Protein AF-A0A9J6ZMJ9-F1 (afdb_monomer)

Organism: NCBI:txid2949635

pLDDT: mean 78.54, std 17.74, range [35.41, 97.56]

Nearest PDB structures (foldseek):
  2w48-assembly1_B  TM=5.321E-01  e=7.835E-01  Klebsiella pneumoniae
  2efo-assembly1_A  TM=4.834E-01  e=5.291E-01  Sulfurisphaera tokodaii str. 7
  7fby-assembly1_A  TM=5.064E-01  e=1.160E+00  Pyrococcus horikoshii OT3
  2dbb-assembly1_B  TM=4.729E-01  e=1.239E+00  Pyrococcus horikoshii OT3

Solvent-accessible surface area (backbone atoms only — not comparable to full-atom values): 9066 Å² total; per-residue (Å²): 133,86,84,77,84,68,86,79,86,84,77,57,67,69,59,56,51,51,53,52,49,47,47,70,70,60,83,40,52,71,68,52,51,19,64,77,70,73,44,54,64,68,58,54,53,51,47,37,62,74,70,66,41,66,87,79,53,81,84,84,79,83,87,75,57,74,66,56,59,52,48,53,54,50,51,52,52,49,54,55,51,52,53,54,53,49,54,50,51,54,51,53,48,52,51,52,52,53,51,44,44,52,53,16,53,78,73,71,39,96,39,50,69,57,48,53,54,53,55,65,70,71,65,79,83,85,78,88,75,82,78,77,85,76,87,84,80,85,81,88,82,136

Sequence (142 aa):
MYKNDQVTRRYSEGFKLKILAELSTGKYSKRQLCLIYGLRASTINGWIKKYDRKELMNTRIMVENQDEISRVKALQKEIEQLKKLLLKKDLELLVNDSYLEVMAEELGYKNVAELKKKLSTQSPHQSSSRSKAKPHGGMQLL

InterPro domains:
  IPR002514 Transposase IS3/IS911family [PF01527] (8-86)
  IPR009057 Homedomain-like superfamily [SSF46689] (8-85)
  IPR036388 Winged helix-like DNA-binding domain superfamily [G3DSA:1.10.10.10] (3-62)

Foldseek 3Di:
DDPPPDDDDDDDPVRLVVLVVCLVVVVDPLVRSCVVVVHDSVVNVVSCVVVVVVVSDDDDDDDDDPVVVVVVVVVVVVVVVVVVVVVVVVVVVVVVLVVLQVVCVVVPHPGSVVVVVVVVVPDDDDDPDPDDDDDDDDDDDD

Structure (mmCIF, N/CA/C/O backbone):
data_AF-A0A9J6ZMJ9-F1
#
_entry.id   AF-A0A9J6ZMJ9-F1
#
loop_
_atom_site.group_PDB
_atom_site.id
_atom_site.type_symbol
_atom_site.label_atom_id
_atom_site.label_alt_id
_atom_site.label_comp_id
_atom_site.label_asym_id
_atom_site.label_entity_id
_atom_site.label_seq_id
_atom_site.pdbx_PDB_ins_code
_atom_site.Cartn_x
_atom_site.Cartn_y
_atom_site.Cartn_z
_atom_site.occupancy
_atom_site.B_iso_or_equiv
_atom_site.auth_seq_id
_atom_site.auth_comp_id
_atom_site.auth_asym_id
_atom_site.auth_atom_id
_atom_site.pdbx_PDB_model_num
ATOM 1 N N . MET A 1 1 ? -4.458 26.049 -33.560 1.00 54.41 1 MET A N 1
ATOM 2 C CA . MET A 1 1 ? -4.287 24.579 -33.538 1.00 54.41 1 MET A CA 1
ATOM 3 C C . MET A 1 1 ? -2.855 24.255 -33.150 1.00 54.41 1 MET A C 1
ATOM 5 O O . MET A 1 1 ? -1.954 24.849 -33.728 1.00 54.41 1 MET A O 1
ATOM 9 N N . TYR A 1 2 ? -2.632 23.377 -32.168 1.00 59.16 2 TYR A N 1
ATOM 10 C CA . TYR A 1 2 ? -1.278 22.958 -31.791 1.00 59.16 2 TYR A CA 1
ATOM 11 C C . TYR A 1 2 ? -0.701 22.042 -32.875 1.00 59.16 2 TYR A C 1
ATOM 13 O O . TYR A 1 2 ? -1.313 21.029 -33.214 1.00 59.16 2 TYR A O 1
ATOM 21 N N . LYS A 1 3 ? 0.465 22.398 -33.421 1.00 62.53 3 LYS A N 1
ATOM 22 C CA . LYS A 1 3 ? 1.240 21.512 -34.296 1.00 62.53 3 LYS A CA 1
ATOM 23 C C . LYS A 1 3 ? 1.836 20.414 -33.423 1.00 62.53 3 LYS A C 1
ATOM 25 O O . LYS A 1 3 ? 2.739 20.667 -32.632 1.00 62.53 3 LYS A O 1
ATOM 30 N N . ASN A 1 4 ? 1.251 19.223 -33.479 1.00 68.69 4 ASN A N 1
ATOM 31 C CA . ASN A 1 4 ? 1.720 18.086 -32.703 1.00 68.69 4 ASN A CA 1
ATOM 32 C C . ASN A 1 4 ? 2.732 17.294 -33.539 1.00 68.69 4 ASN A C 1
ATOM 34 O O . ASN A 1 4 ? 2.426 16.210 -34.028 1.00 68.69 4 ASN A O 1
ATOM 38 N N . ASP A 1 5 ? 3.941 17.838 -33.691 1.00 72.62 5 ASP A N 1
ATOM 39 C CA . ASP A 1 5 ? 5.051 17.230 -34.449 1.00 72.62 5 ASP A CA 1
ATOM 40 C C . ASP A 1 5 ? 5.710 16.055 -33.685 1.00 72.62 5 ASP A C 1
ATOM 42 O O . ASP A 1 5 ? 6.876 15.708 -33.883 1.00 72.62 5 ASP A O 1
ATOM 46 N N . GLN A 1 6 ? 4.974 15.431 -32.757 1.00 70.50 6 GLN A N 1
ATOM 47 C CA . GLN A 1 6 ? 5.475 14.319 -31.963 1.00 70.50 6 GLN A CA 1
ATOM 48 C C . GLN A 1 6 ? 5.629 13.066 -32.826 1.00 70.50 6 GLN A C 1
ATOM 50 O O . GLN A 1 6 ? 4.664 12.503 -33.348 1.00 70.50 6 GLN A O 1
ATOM 55 N N . VAL A 1 7 ? 6.865 12.572 -32.904 1.00 75.06 7 VAL A N 1
ATOM 56 C CA . VAL A 1 7 ? 7.198 11.320 -33.587 1.00 75.06 7 VAL A CA 1
ATOM 57 C C . VAL A 1 7 ? 6.506 10.149 -32.886 1.00 75.06 7 VAL A C 1
ATOM 59 O O . VAL A 1 7 ? 6.948 9.659 -31.841 1.00 75.06 7 VAL A O 1
ATOM 62 N N . THR A 1 8 ? 5.418 9.667 -33.485 1.00 77.38 8 THR A N 1
ATOM 63 C CA . THR A 1 8 ? 4.704 8.479 -33.013 1.00 77.38 8 THR A CA 1
ATOM 64 C C . THR A 1 8 ? 5.369 7.232 -33.578 1.00 77.38 8 THR A C 1
ATOM 66 O O . THR A 1 8 ? 5.269 6.937 -34.766 1.00 77.38 8 THR A O 1
ATOM 69 N N . ARG A 1 9 ? 6.037 6.460 -32.718 1.00 81.88 9 ARG A N 1
ATOM 70 C CA . ARG A 1 9 ? 6.641 5.179 -33.108 1.00 81.88 9 ARG A CA 1
ATOM 71 C C . ARG A 1 9 ? 5.609 4.056 -33.018 1.00 81.88 9 ARG A C 1
ATOM 73 O O . ARG A 1 9 ? 5.030 3.821 -31.956 1.00 81.88 9 ARG A O 1
ATOM 80 N N . ARG A 1 10 ? 5.395 3.341 -34.125 1.00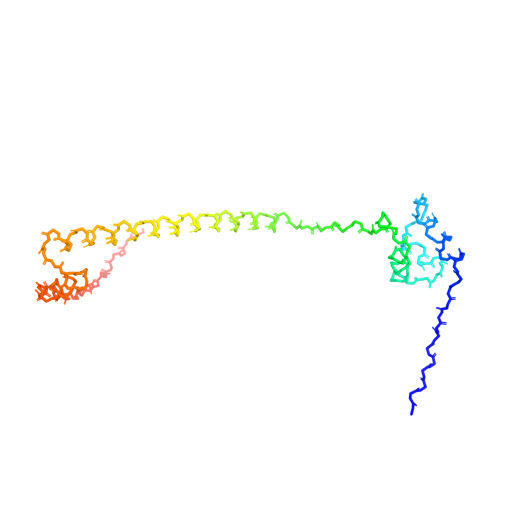 86.62 10 ARG A N 1
ATOM 81 C CA . ARG A 1 10 ? 4.581 2.119 -34.187 1.00 86.62 10 ARG A CA 1
ATOM 82 C C . ARG A 1 10 ? 5.502 0.920 -34.387 1.00 86.62 10 ARG A C 1
ATOM 84 O O . ARG A 1 10 ? 6.398 0.963 -35.218 1.00 86.62 10 ARG A O 1
ATOM 91 N N . TYR A 1 11 ? 5.269 -0.136 -33.615 1.00 91.06 11 TYR A N 1
ATOM 92 C CA . TYR A 1 11 ? 6.055 -1.368 -33.668 1.00 91.06 11 TYR A CA 1
ATOM 93 C C . TYR A 1 11 ? 5.191 -2.501 -34.214 1.00 91.06 11 TYR A C 1
ATOM 95 O O . TYR A 1 11 ? 4.039 -2.652 -33.785 1.00 91.06 11 TYR A O 1
ATOM 103 N N . SER A 1 12 ? 5.748 -3.290 -35.133 1.00 93.81 12 SER A N 1
ATOM 104 C CA . SER A 1 12 ? 5.101 -4.489 -35.671 1.00 93.81 12 SER A CA 1
ATOM 105 C C . SER A 1 12 ? 4.918 -5.551 -34.585 1.00 93.81 12 SER A C 1
ATOM 107 O O . SER A 1 12 ? 5.651 -5.576 -33.595 1.00 93.81 12 SER A O 1
ATOM 109 N N . GLU A 1 13 ? 3.934 -6.436 -34.747 1.00 93.06 13 GLU A N 1
ATOM 110 C CA . GLU A 1 13 ? 3.633 -7.454 -33.732 1.00 93.06 13 GLU A CA 1
ATOM 111 C C . GLU A 1 13 ? 4.792 -8.448 -33.559 1.00 93.06 13 GLU A C 1
ATOM 113 O O . GLU A 1 13 ? 5.200 -8.723 -32.432 1.00 93.06 13 GLU A O 1
ATOM 118 N N . GLY A 1 14 ? 5.420 -8.872 -34.662 1.00 94.12 14 GLY A N 1
ATOM 119 C CA . GLY A 1 14 ? 6.603 -9.738 -34.629 1.00 94.12 14 GLY A CA 1
ATOM 120 C C . GLY A 1 14 ? 7.786 -9.117 -33.880 1.00 94.12 14 GLY A C 1
ATOM 121 O O . GLY A 1 14 ? 8.462 -9.806 -33.119 1.00 94.12 14 GLY A O 1
ATOM 122 N N . PHE A 1 15 ? 7.994 -7.802 -34.005 1.00 94.44 15 PHE A N 1
ATOM 123 C CA . PHE A 1 15 ? 9.029 -7.112 -33.234 1.00 94.44 15 PHE A CA 1
ATOM 124 C C . PHE A 1 15 ? 8.730 -7.141 -31.730 1.00 94.44 15 PHE A C 1
ATOM 126 O O . PHE A 1 15 ? 9.617 -7.437 -30.933 1.00 94.44 15 PHE A O 1
ATOM 133 N N . LYS A 1 16 ? 7.474 -6.903 -31.327 1.00 93.81 16 LYS A N 1
ATOM 134 C CA . LYS A 1 16 ? 7.079 -6.971 -29.909 1.00 93.81 16 LYS A CA 1
ATOM 135 C C . LYS A 1 16 ? 7.321 -8.362 -29.331 1.00 93.81 16 LYS A C 1
ATOM 137 O O . LYS A 1 16 ? 7.882 -8.476 -28.244 1.00 93.81 16 LYS A O 1
ATOM 142 N N . LEU A 1 17 ? 6.923 -9.403 -30.065 1.00 93.62 17 LEU A N 1
ATOM 143 C CA . LEU A 1 17 ? 7.103 -10.792 -29.646 1.00 93.62 17 LEU A CA 1
ATOM 144 C C . LEU A 1 17 ? 8.582 -11.173 -29.556 1.00 93.62 17 LEU A C 1
ATOM 146 O O . LEU A 1 17 ? 8.975 -11.797 -28.574 1.00 93.62 17 LEU A O 1
ATOM 150 N N . LYS A 1 18 ? 9.415 -10.725 -30.506 1.00 94.50 18 LYS A N 1
ATOM 151 C CA . LYS A 1 18 ? 10.871 -10.919 -30.459 1.00 94.50 18 LYS A CA 1
ATOM 152 C C . LYS A 1 18 ? 11.476 -10.352 -29.171 1.00 94.50 18 LYS A C 1
ATOM 154 O O . LYS A 1 18 ? 12.205 -11.056 -28.481 1.00 94.50 18 LYS A O 1
ATOM 159 N N . ILE A 1 19 ? 11.134 -9.113 -28.813 1.00 93.19 19 ILE A N 1
ATOM 160 C CA . ILE A 1 19 ? 11.650 -8.469 -27.594 1.00 93.19 19 ILE A CA 1
ATOM 161 C C . ILE A 1 19 ? 11.187 -9.202 -26.329 1.00 93.19 19 ILE A C 1
ATOM 163 O O . ILE A 1 19 ? 11.967 -9.371 -25.395 1.00 93.19 19 ILE A O 1
ATOM 167 N N . LEU A 1 20 ? 9.933 -9.661 -26.284 1.00 91.88 20 LEU A N 1
ATOM 168 C CA . LEU A 1 20 ? 9.426 -10.438 -25.149 1.00 91.88 20 LEU A CA 1
ATOM 169 C C . LEU A 1 20 ? 10.090 -11.817 -25.047 1.00 91.88 20 LEU A C 1
ATOM 171 O O . LEU A 1 20 ? 10.370 -12.266 -23.938 1.00 91.88 20 LEU A O 1
ATOM 175 N N . ALA A 1 21 ? 10.379 -12.463 -26.179 1.00 92.31 21 ALA A N 1
ATOM 176 C CA . ALA A 1 21 ? 11.127 -13.713 -26.217 1.00 92.31 21 ALA A CA 1
ATOM 177 C C . ALA A 1 21 ? 12.557 -13.512 -25.688 1.00 92.31 21 ALA A C 1
ATOM 179 O O . ALA A 1 21 ? 12.970 -14.226 -24.778 1.00 92.31 21 ALA A O 1
ATOM 180 N N . GLU A 1 22 ? 13.272 -12.489 -26.167 1.00 91.31 22 GLU A N 1
ATOM 181 C CA . GLU A 1 22 ? 14.614 -12.127 -25.677 1.00 91.31 22 GLU A CA 1
ATOM 182 C C . GLU A 1 22 ? 14.629 -11.769 -24.184 1.00 91.31 22 GLU A C 1
ATOM 184 O O . GLU A 1 22 ? 15.594 -12.076 -23.486 1.00 91.31 22 GLU A O 1
ATOM 189 N N . LEU A 1 23 ? 13.558 -11.154 -23.676 1.00 90.56 23 LEU A N 1
ATOM 190 C CA . LEU A 1 23 ? 13.412 -10.890 -22.246 1.00 90.56 23 LEU A CA 1
ATOM 191 C C . LEU A 1 23 ? 13.172 -12.186 -21.454 1.00 90.56 23 LEU A C 1
ATOM 193 O O . LEU A 1 23 ? 13.687 -12.328 -20.349 1.00 90.56 23 LEU A O 1
ATOM 197 N N . SER A 1 24 ? 12.421 -13.136 -22.019 1.00 87.94 24 SER A N 1
ATOM 198 C CA . SER A 1 24 ? 12.119 -14.418 -21.369 1.00 87.94 24 SER A CA 1
ATOM 199 C C . SER A 1 24 ? 13.293 -15.395 -21.333 1.00 87.94 24 SER A C 1
ATOM 201 O O . SER A 1 24 ? 13.380 -16.190 -20.405 1.00 87.94 24 SER A O 1
ATOM 203 N N . THR A 1 25 ? 14.228 -15.313 -22.284 1.00 88.00 25 THR A N 1
ATOM 204 C CA . THR A 1 25 ? 15.457 -16.126 -22.248 1.00 88.00 25 THR A CA 1
ATOM 205 C C . THR A 1 25 ? 16.437 -15.666 -21.170 1.00 88.00 25 THR A C 1
ATOM 207 O O . THR A 1 25 ? 17.417 -16.355 -20.907 1.00 88.00 25 THR A O 1
ATOM 210 N N . GLY A 1 26 ? 16.219 -14.489 -20.569 1.00 82.94 26 GLY A N 1
ATOM 211 C CA . GLY A 1 26 ? 17.102 -13.918 -19.550 1.00 82.94 26 GLY A CA 1
ATOM 212 C C . GLY A 1 26 ? 18.448 -13.419 -20.088 1.00 82.94 26 GLY A C 1
ATOM 213 O O . GLY A 1 26 ? 19.254 -12.911 -19.313 1.00 82.94 26 GLY A O 1
ATOM 214 N N . LYS A 1 27 ? 18.691 -13.506 -21.406 1.00 85.38 27 LYS A N 1
ATOM 215 C CA . LYS A 1 27 ? 19.946 -13.067 -22.041 1.00 85.38 27 LYS A CA 1
ATOM 216 C C . LYS A 1 27 ? 20.196 -11.567 -21.859 1.00 85.38 27 LYS A C 1
ATOM 218 O O . LYS A 1 27 ? 21.342 -11.141 -21.743 1.00 85.38 27 LYS A O 1
ATOM 223 N N . TYR A 1 28 ? 19.126 -10.774 -21.839 1.00 88.69 28 TYR A N 1
ATOM 224 C CA . TYR A 1 28 ? 19.186 -9.334 -21.631 1.00 88.69 28 TYR A CA 1
ATOM 225 C C . TYR A 1 28 ? 18.183 -8.897 -20.568 1.00 88.69 28 TYR A C 1
ATOM 227 O O . TYR A 1 28 ? 17.018 -9.293 -20.569 1.00 88.69 28 TYR A O 1
ATOM 235 N N . SER A 1 29 ? 18.615 -7.993 -19.694 1.00 87.94 29 SER A N 1
ATOM 236 C CA . SER A 1 29 ? 17.710 -7.271 -18.805 1.00 87.94 29 SER A CA 1
ATOM 237 C C . SER A 1 29 ? 16.815 -6.312 -19.597 1.00 87.94 29 SER A C 1
ATOM 239 O O . SER A 1 29 ? 17.193 -5.773 -20.642 1.00 87.94 29 SER A O 1
ATOM 241 N N . LYS A 1 30 ? 15.646 -5.991 -19.036 1.00 88.75 30 LYS A N 1
ATOM 242 C CA . LYS A 1 30 ? 14.724 -4.987 -19.594 1.00 88.75 30 LYS A CA 1
ATOM 243 C C . LYS A 1 30 ? 15.422 -3.656 -19.905 1.00 88.75 30 LYS A C 1
ATOM 245 O O . LYS A 1 30 ? 15.138 -3.044 -20.931 1.00 88.75 30 LYS A O 1
ATOM 250 N N . ARG A 1 31 ? 16.358 -3.223 -19.048 1.00 89.50 31 ARG A N 1
ATOM 251 C CA . ARG A 1 31 ? 17.145 -1.994 -19.245 1.00 89.50 31 ARG A CA 1
ATOM 252 C C . ARG A 1 31 ? 18.086 -2.105 -20.444 1.00 89.50 31 ARG A C 1
ATOM 254 O O . ARG A 1 31 ? 18.160 -1.164 -21.224 1.00 89.50 31 ARG A O 1
ATOM 261 N N . GLN A 1 32 ? 18.761 -3.239 -20.614 1.00 90.88 32 GLN A N 1
ATOM 262 C CA . GLN A 1 32 ? 19.633 -3.474 -21.768 1.00 90.88 32 GLN A CA 1
ATOM 263 C C . GLN A 1 32 ? 18.836 -3.482 -23.076 1.00 90.88 32 GLN A C 1
ATOM 265 O O . GLN A 1 32 ? 19.224 -2.791 -24.010 1.00 90.88 32 GLN A O 1
ATOM 270 N N . LEU A 1 33 ? 17.677 -4.149 -23.123 1.00 91.88 33 LEU A N 1
ATOM 271 C CA . LEU A 1 33 ? 16.804 -4.129 -24.306 1.00 91.88 33 LEU A CA 1
ATOM 272 C C . LEU A 1 33 ? 16.307 -2.715 -24.641 1.00 91.88 33 LEU A C 1
ATOM 274 O O . LEU A 1 33 ? 16.228 -2.347 -25.811 1.00 91.88 33 LEU A O 1
ATOM 278 N N . CYS A 1 34 ? 16.020 -1.895 -23.625 1.00 91.81 34 CYS A N 1
ATOM 279 C CA . CYS A 1 34 ? 15.677 -0.487 -23.833 1.00 91.81 34 CYS A CA 1
ATOM 280 C C . CYS A 1 34 ? 16.813 0.292 -24.508 1.00 91.81 34 CYS A C 1
ATOM 282 O O . CYS A 1 34 ? 16.549 1.074 -25.416 1.00 91.81 34 CYS A O 1
ATOM 284 N N . LEU A 1 35 ? 18.063 0.064 -24.094 1.00 92.25 35 LEU A N 1
ATOM 285 C CA . LEU A 1 35 ? 19.232 0.738 -24.664 1.00 92.25 35 LEU A CA 1
ATOM 286 C C . LEU A 1 35 ? 19.547 0.250 -26.084 1.00 92.25 35 LEU A C 1
ATOM 288 O O . LEU A 1 35 ? 19.735 1.074 -26.970 1.00 92.25 35 LEU A O 1
ATOM 292 N N . ILE A 1 36 ? 19.546 -1.068 -26.308 1.00 92.88 36 ILE A N 1
ATOM 293 C CA . ILE A 1 36 ? 19.878 -1.684 -27.605 1.00 92.88 36 ILE A CA 1
ATOM 294 C C . ILE A 1 36 ? 18.887 -1.250 -28.690 1.00 92.88 36 ILE A C 1
ATOM 296 O O . ILE A 1 36 ? 19.284 -0.898 -29.795 1.00 92.88 36 ILE A O 1
ATOM 300 N N . TYR A 1 37 ? 17.591 -1.261 -28.370 1.00 90.81 37 TYR A N 1
ATOM 301 C CA . TYR A 1 37 ? 16.527 -1.017 -29.345 1.00 90.81 37 TYR A CA 1
ATOM 302 C C . TYR A 1 37 ? 15.922 0.395 -29.260 1.00 90.81 37 TYR A C 1
ATOM 304 O O . TYR A 1 37 ? 14.925 0.678 -29.926 1.00 90.81 37 TYR A O 1
ATOM 312 N N . GLY A 1 38 ? 16.477 1.282 -28.425 1.00 90.25 38 GLY A N 1
ATOM 313 C CA . GLY A 1 38 ? 15.972 2.649 -28.240 1.00 90.25 38 GLY A CA 1
ATOM 314 C C . GLY A 1 38 ? 14.536 2.713 -27.698 1.00 90.25 38 GLY A C 1
ATOM 315 O O . GLY A 1 38 ? 13.780 3.635 -28.017 1.00 90.25 38 GLY A O 1
ATOM 316 N N . LEU A 1 39 ? 14.131 1.716 -26.907 1.00 90.88 39 LEU A N 1
ATOM 317 C CA . LEU A 1 39 ? 12.786 1.599 -26.346 1.00 90.88 39 LEU A CA 1
ATOM 318 C C . LEU A 1 39 ? 12.709 2.246 -24.962 1.00 90.88 39 LEU A C 1
ATOM 320 O O . LEU A 1 39 ? 13.676 2.275 -24.206 1.00 90.88 39 LEU A O 1
ATOM 324 N N . ARG A 1 40 ? 11.517 2.711 -24.577 1.00 89.62 40 ARG A N 1
ATOM 325 C CA . ARG A 1 40 ? 11.242 3.055 -23.174 1.00 89.62 40 ARG A CA 1
ATOM 326 C C . ARG A 1 40 ? 10.816 1.807 -22.411 1.00 89.62 40 ARG A C 1
ATOM 328 O O . ARG A 1 40 ? 10.055 0.985 -22.923 1.00 89.62 40 ARG A O 1
ATOM 335 N N . ALA A 1 41 ? 11.192 1.730 -21.137 1.00 88.62 41 ALA A N 1
ATOM 336 C CA . ALA A 1 41 ? 10.765 0.643 -20.254 1.00 88.62 41 ALA A CA 1
ATOM 337 C C . ALA A 1 41 ? 9.231 0.545 -20.140 1.00 88.62 41 ALA A C 1
ATOM 339 O O . ALA A 1 41 ? 8.680 -0.553 -20.066 1.00 88.62 41 ALA A O 1
ATOM 340 N N . SER A 1 42 ? 8.528 1.683 -20.194 1.00 89.94 42 SER A N 1
ATOM 341 C CA . SER A 1 42 ? 7.062 1.732 -20.210 1.00 89.94 42 SER A CA 1
ATOM 342 C C . SER A 1 42 ? 6.454 1.054 -21.439 1.00 89.94 42 SER A C 1
ATOM 344 O O . SER A 1 42 ? 5.412 0.415 -21.317 1.00 89.94 42 SER A O 1
ATOM 346 N N . THR A 1 43 ? 7.113 1.128 -22.599 1.00 91.75 43 THR A N 1
ATOM 347 C CA . THR A 1 43 ? 6.674 0.462 -23.832 1.00 91.75 43 THR A CA 1
ATOM 348 C C . THR A 1 43 ? 6.730 -1.056 -23.681 1.00 91.75 43 THR A C 1
ATOM 350 O O . THR A 1 43 ? 5.739 -1.730 -23.956 1.00 91.75 43 THR A O 1
ATOM 353 N N . ILE A 1 44 ? 7.844 -1.585 -23.162 1.00 91.19 44 ILE A N 1
ATOM 354 C CA . ILE A 1 44 ? 7.999 -3.024 -22.905 1.00 91.19 44 ILE A CA 1
ATOM 355 C C . ILE A 1 44 ? 6.988 -3.488 -21.847 1.00 91.19 44 ILE A C 1
ATOM 357 O O . ILE A 1 44 ? 6.309 -4.487 -22.053 1.00 91.19 44 ILE A O 1
ATOM 361 N N . ASN A 1 45 ? 6.804 -2.736 -20.755 1.00 91.06 45 ASN A N 1
ATOM 362 C CA . ASN A 1 45 ? 5.788 -3.050 -19.740 1.00 91.06 45 ASN A CA 1
ATOM 363 C C . ASN A 1 45 ? 4.362 -3.053 -20.315 1.00 91.06 45 ASN A C 1
ATOM 365 O O . ASN A 1 45 ? 3.551 -3.892 -19.929 1.00 91.06 45 ASN A O 1
ATOM 369 N N . GLY A 1 46 ? 4.060 -2.144 -21.246 1.00 92.12 46 GLY A N 1
ATOM 370 C CA . GLY A 1 46 ? 2.790 -2.128 -21.968 1.00 92.12 46 GLY A CA 1
ATOM 371 C C . GLY A 1 46 ? 2.573 -3.400 -22.787 1.00 92.12 46 GLY A C 1
ATOM 372 O O . GLY A 1 46 ? 1.476 -3.951 -22.771 1.00 92.12 46 GLY A O 1
ATOM 373 N N . TRP A 1 47 ? 3.615 -3.914 -23.447 1.00 94.00 47 TRP A N 1
ATOM 374 C CA . TRP A 1 47 ? 3.532 -5.190 -24.164 1.00 94.00 47 TRP A CA 1
ATOM 375 C C . TRP A 1 47 ? 3.386 -6.368 -23.211 1.00 94.00 47 TRP A C 1
ATOM 377 O O . TRP A 1 47 ? 2.499 -7.183 -23.419 1.00 94.00 47 TRP A O 1
ATOM 387 N N . ILE A 1 48 ? 4.170 -6.428 -22.134 1.00 91.19 48 ILE A N 1
ATOM 388 C CA . ILE A 1 48 ? 4.051 -7.502 -21.139 1.00 91.19 48 ILE A CA 1
ATOM 389 C C . ILE A 1 48 ? 2.609 -7.596 -20.608 1.00 91.19 48 ILE A C 1
ATOM 391 O O . ILE A 1 48 ? 2.073 -8.695 -20.521 1.00 91.19 48 ILE A O 1
ATOM 395 N N . LYS A 1 49 ? 1.955 -6.455 -20.336 1.00 91.19 49 LYS A N 1
ATOM 396 C CA . LYS A 1 49 ? 0.528 -6.415 -19.966 1.00 91.19 49 LYS A CA 1
ATOM 397 C C . LYS A 1 49 ? -0.392 -6.859 -21.105 1.00 91.19 49 LYS A C 1
ATOM 399 O O . LYS A 1 49 ? -1.314 -7.623 -20.865 1.00 91.19 49 LYS A O 1
ATOM 404 N N . LYS A 1 50 ? -0.149 -6.389 -22.336 1.00 93.25 50 LYS A N 1
ATOM 405 C CA . LYS A 1 50 ? -0.969 -6.728 -23.515 1.00 93.25 50 LYS A CA 1
ATOM 406 C C . LYS A 1 50 ? -0.970 -8.235 -23.813 1.00 93.25 50 LYS A C 1
ATOM 408 O O . LYS A 1 50 ? -1.997 -8.757 -24.221 1.00 93.25 50 LYS A O 1
ATOM 413 N N . TYR A 1 51 ? 0.166 -8.905 -23.633 1.00 91.56 51 TYR A N 1
ATOM 414 C CA . TYR A 1 51 ? 0.334 -10.340 -23.902 1.00 91.56 51 TYR A CA 1
ATOM 415 C C . TYR A 1 51 ? 0.262 -11.215 -22.638 1.00 91.56 51 TYR A C 1
ATOM 417 O O . TYR A 1 51 ? 0.671 -12.369 -22.683 1.00 91.56 51 TYR A O 1
ATOM 425 N N . ASP A 1 52 ? -0.195 -10.656 -2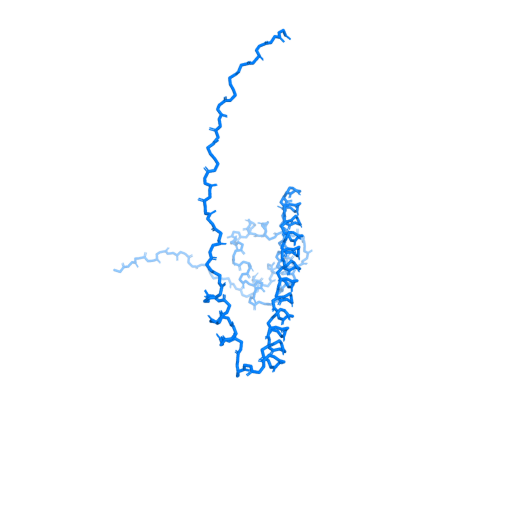1.515 1.00 87.19 52 ASP A N 1
ATOM 426 C CA . ASP A 1 52 ? -0.347 -11.325 -20.214 1.00 87.19 52 ASP A CA 1
ATOM 427 C C . ASP A 1 52 ? 0.884 -12.109 -19.705 1.00 87.19 52 ASP A C 1
ATOM 429 O O . ASP A 1 52 ? 0.778 -13.128 -19.030 1.00 87.19 52 ASP A O 1
ATOM 433 N N . ARG A 1 53 ? 2.093 -11.613 -19.995 1.00 85.69 53 ARG A N 1
ATOM 434 C CA . ARG A 1 53 ? 3.369 -12.251 -19.615 1.00 85.69 53 ARG A CA 1
ATOM 435 C C . ARG A 1 53 ? 3.801 -11.854 -18.198 1.00 85.69 53 ARG A C 1
ATOM 437 O O . ARG A 1 53 ? 4.846 -11.227 -18.008 1.00 85.69 53 ARG A O 1
ATOM 444 N N . LYS A 1 54 ? 2.961 -12.123 -17.193 1.00 82.00 54 LYS A N 1
ATOM 445 C CA . LYS A 1 54 ? 3.161 -11.658 -15.801 1.00 82.00 54 LYS A CA 1
ATOM 446 C C . LYS A 1 54 ? 4.508 -12.073 -15.209 1.00 82.00 54 LYS A C 1
ATOM 448 O O . LYS A 1 54 ? 5.057 -11.329 -14.404 1.00 82.00 54 LYS A O 1
ATOM 453 N N . GLU A 1 55 ? 5.073 -13.190 -15.646 1.00 81.69 55 GLU A N 1
ATOM 454 C CA . GLU A 1 55 ? 6.388 -13.673 -15.228 1.00 81.69 55 GLU A CA 1
ATOM 455 C C . GLU A 1 55 ? 7.548 -12.744 -15.638 1.00 81.69 55 GLU A C 1
ATOM 457 O O . GLU A 1 55 ? 8.609 -12.775 -15.025 1.00 81.69 55 GLU A O 1
ATOM 462 N N . LEU A 1 56 ? 7.345 -11.872 -16.635 1.00 83.00 56 LEU A N 1
ATOM 463 C CA . LEU A 1 56 ? 8.328 -10.873 -17.083 1.00 83.00 56 LEU A CA 1
ATOM 464 C C . LEU A 1 56 ? 8.188 -9.520 -16.355 1.00 83.00 56 LEU A C 1
ATOM 466 O O . LEU A 1 56 ? 8.882 -8.538 -16.675 1.00 83.00 56 LEU A O 1
ATOM 470 N N . MET A 1 57 ? 7.251 -9.419 -15.406 1.00 78.69 57 MET A N 1
ATOM 471 C CA . MET A 1 57 ? 7.133 -8.255 -14.532 1.00 78.69 57 MET A CA 1
ATOM 472 C C . MET A 1 57 ? 8.292 -8.228 -13.538 1.00 78.69 57 MET A C 1
ATOM 474 O O . MET A 1 57 ? 8.762 -9.254 -13.065 1.00 78.69 57 MET A O 1
ATOM 478 N N . ASN A 1 58 ? 8.778 -7.027 -13.226 1.00 70.38 58 ASN A N 1
ATOM 479 C CA . ASN A 1 58 ? 9.877 -6.892 -12.278 1.00 70.38 58 ASN A CA 1
ATOM 480 C C . ASN A 1 58 ? 9.384 -7.236 -10.867 1.00 70.38 58 ASN A C 1
ATOM 482 O O . ASN A 1 58 ? 8.405 -6.644 -10.407 1.00 70.38 58 ASN A O 1
ATOM 486 N N . THR A 1 59 ? 10.118 -8.086 -10.151 1.00 68.56 59 THR A N 1
ATOM 487 C CA . THR A 1 59 ? 9.952 -8.250 -8.704 1.00 68.56 59 THR A CA 1
ATOM 488 C C . THR A 1 59 ? 10.336 -6.944 -8.016 1.00 68.56 59 THR A C 1
ATOM 490 O O . THR A 1 59 ? 11.470 -6.473 -8.132 1.00 68.56 59 THR A O 1
ATOM 493 N N . ARG A 1 60 ? 9.382 -6.316 -7.326 1.00 56.44 60 ARG A N 1
ATOM 494 C CA . ARG A 1 60 ? 9.655 -5.137 -6.502 1.00 56.44 60 ARG A CA 1
ATOM 495 C C . ARG A 1 60 ? 10.198 -5.622 -5.162 1.00 56.44 60 ARG A C 1
ATOM 497 O O . ARG A 1 60 ? 9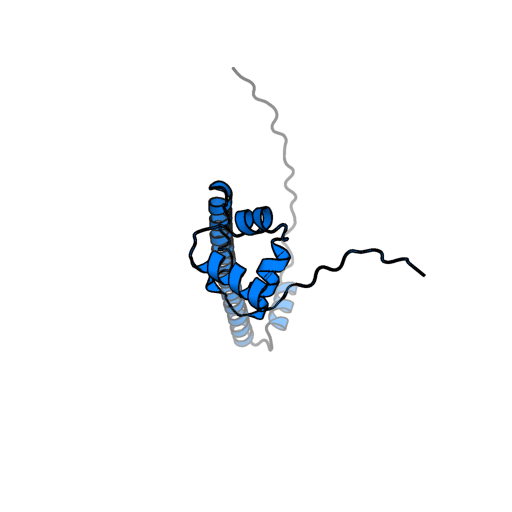.437 -6.120 -4.343 1.00 56.44 60 ARG A O 1
ATOM 504 N N . ILE A 1 61 ? 11.499 -5.464 -4.953 1.00 62.19 61 ILE A N 1
ATOM 505 C CA . ILE A 1 61 ? 12.125 -5.658 -3.644 1.00 62.19 61 ILE A CA 1
ATOM 506 C C . ILE A 1 61 ? 12.189 -4.279 -2.989 1.00 62.19 61 ILE A C 1
ATOM 508 O O . ILE A 1 61 ? 12.845 -3.377 -3.511 1.00 62.19 61 ILE A O 1
ATOM 512 N N . MET A 1 62 ? 11.444 -4.093 -1.900 1.00 60.09 62 MET A N 1
ATOM 513 C CA . MET A 1 62 ? 11.554 -2.901 -1.063 1.00 60.09 62 MET A CA 1
ATOM 514 C C . MET A 1 62 ? 12.694 -3.142 -0.076 1.00 60.09 62 MET A C 1
ATOM 516 O O . MET A 1 62 ? 12.644 -4.091 0.700 1.00 60.09 62 MET A O 1
ATOM 520 N N . VAL A 1 63 ? 13.751 -2.340 -0.177 1.00 64.25 63 VAL A N 1
ATOM 521 C CA . VAL A 1 63 ? 14.875 -2.381 0.762 1.00 64.25 63 VAL A CA 1
ATOM 522 C C . VAL A 1 63 ? 14.553 -1.377 1.860 1.00 64.25 63 VAL A C 1
ATOM 524 O O . VAL A 1 63 ? 14.624 -0.175 1.623 1.00 64.25 63 VAL A O 1
ATOM 527 N N . GLU A 1 64 ? 14.120 -1.880 3.011 1.00 62.44 64 GLU A N 1
ATOM 528 C CA . GLU A 1 64 ? 13.872 -1.085 4.219 1.00 62.44 64 GLU A CA 1
ATOM 529 C C . GLU A 1 64 ? 15.113 -1.124 5.113 1.00 62.44 64 GLU A C 1
ATOM 531 O O . GLU A 1 64 ? 15.808 -2.144 5.186 1.00 62.44 64 GLU A O 1
ATOM 536 N N . ASN A 1 65 ? 15.394 -0.021 5.805 1.00 72.88 65 ASN A N 1
ATOM 537 C CA . ASN A 1 65 ? 16.481 0.011 6.780 1.00 72.88 65 ASN A CA 1
ATOM 538 C C . ASN A 1 65 ? 16.069 -0.763 8.047 1.00 72.88 65 ASN A C 1
ATOM 540 O O . ASN A 1 65 ? 14.900 -0.771 8.436 1.00 72.88 65 ASN A O 1
ATOM 544 N N . GLN A 1 66 ? 17.032 -1.388 8.733 1.00 68.88 66 GLN A N 1
ATOM 545 C CA . GLN A 1 66 ? 16.778 -2.218 9.925 1.00 68.88 66 GLN A CA 1
ATOM 546 C C . GLN A 1 66 ? 15.980 -1.480 11.024 1.00 68.88 66 GLN A C 1
ATOM 548 O O . GLN A 1 66 ? 15.170 -2.085 11.739 1.00 68.88 66 GLN A O 1
ATOM 553 N N . ASP A 1 67 ? 16.172 -0.165 11.129 1.00 73.19 67 ASP A N 1
ATOM 554 C CA . ASP A 1 67 ? 15.484 0.702 12.087 1.00 73.19 67 ASP A CA 1
ATOM 555 C C . ASP A 1 67 ? 13.989 0.859 11.772 1.00 73.19 67 ASP A C 1
ATOM 557 O O . ASP A 1 67 ? 13.158 0.889 12.681 1.00 73.19 67 ASP A O 1
ATOM 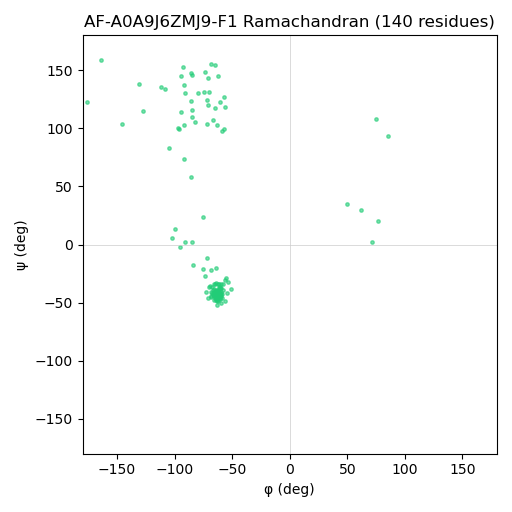561 N N . GLU A 1 68 ? 1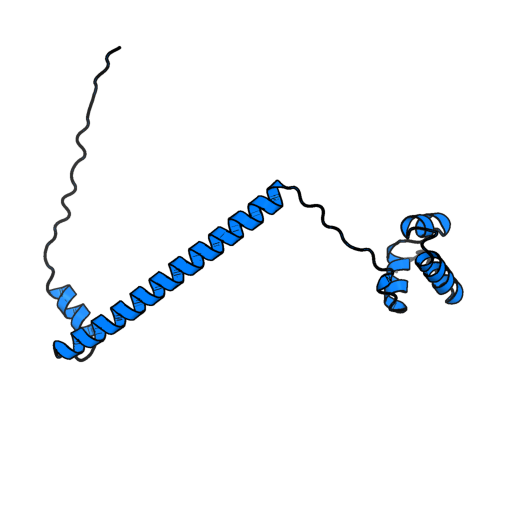3.622 0.895 10.488 1.00 72.44 68 GLU A N 1
ATOM 562 C CA . GLU A 1 68 ? 12.232 1.029 10.039 1.00 72.44 68 GLU A CA 1
ATOM 563 C C . GLU A 1 68 ? 11.435 -0.234 10.375 1.00 72.44 68 GLU A C 1
ATOM 565 O O . GLU A 1 68 ? 10.359 -0.150 10.972 1.00 72.44 68 GLU A O 1
ATOM 570 N N . ILE A 1 69 ? 12.016 -1.411 10.124 1.00 78.19 69 ILE A N 1
ATOM 571 C CA . ILE A 1 69 ? 11.418 -2.710 10.473 1.00 78.19 69 ILE A CA 1
ATOM 572 C C . ILE A 1 69 ? 11.195 -2.809 11.987 1.00 78.19 69 ILE A C 1
ATOM 574 O O . ILE A 1 69 ? 10.147 -3.268 12.455 1.00 78.19 69 ILE A O 1
ATOM 578 N N . SER A 1 70 ? 12.183 -2.371 12.769 1.00 78.94 70 SER A N 1
ATOM 579 C CA . SER A 1 70 ? 12.119 -2.392 14.233 1.00 78.94 70 SER A CA 1
ATOM 580 C C . SER A 1 70 ? 11.027 -1.457 14.757 1.00 78.94 70 SER A C 1
ATOM 582 O O . SER A 1 70 ? 10.251 -1.842 15.636 1.00 78.94 70 SER A O 1
ATOM 584 N N . ARG A 1 71 ? 10.897 -0.265 14.160 1.00 86.94 71 ARG A N 1
ATOM 585 C CA . ARG A 1 71 ? 9.854 0.711 14.494 1.00 86.94 71 ARG A CA 1
ATOM 586 C C . ARG A 1 71 ? 8.455 0.201 14.161 1.00 86.94 71 ARG A C 1
ATOM 588 O O . ARG A 1 71 ? 7.561 0.315 14.996 1.00 86.94 71 ARG A O 1
ATOM 595 N N . VAL A 1 72 ? 8.269 -0.406 12.987 1.00 89.31 72 VAL A N 1
ATOM 596 C CA . VAL A 1 72 ? 6.984 -1.001 12.583 1.00 89.31 72 VAL A CA 1
ATOM 597 C C . VAL A 1 72 ? 6.561 -2.092 13.567 1.00 89.31 72 VAL A C 1
ATOM 599 O O . VAL A 1 72 ? 5.416 -2.104 14.017 1.00 89.31 72 VAL A O 1
ATOM 602 N N . LYS A 1 73 ? 7.489 -2.964 13.979 1.00 89.12 73 LYS A N 1
ATOM 603 C CA . LYS A 1 73 ? 7.207 -4.015 14.969 1.00 89.12 73 LYS A CA 1
ATOM 604 C C . LYS A 1 73 ? 6.867 -3.456 16.350 1.00 89.12 73 LYS A C 1
ATOM 606 O O . LYS A 1 73 ? 5.977 -3.987 17.012 1.00 89.12 73 LYS A O 1
ATOM 611 N N . ALA A 1 74 ? 7.563 -2.410 16.796 1.00 92.12 74 ALA A N 1
ATOM 612 C CA . ALA A 1 74 ? 7.266 -1.755 18.069 1.00 92.12 74 ALA A CA 1
ATOM 613 C C . ALA A 1 74 ? 5.854 -1.148 18.064 1.00 92.12 74 ALA A C 1
ATOM 615 O O . ALA A 1 74 ? 5.071 -1.420 18.973 1.00 92.12 74 ALA A O 1
ATOM 616 N N . LEU A 1 75 ? 5.497 -0.435 16.990 1.00 95.12 75 LEU A N 1
ATOM 617 C CA . LEU A 1 75 ? 4.168 0.160 16.827 1.00 95.12 75 LEU A CA 1
ATOM 618 C C . LEU A 1 75 ? 3.063 -0.903 16.749 1.00 95.12 75 LEU A C 1
ATOM 620 O O . LEU A 1 75 ? 2.002 -0.730 17.341 1.00 95.12 75 LEU A O 1
ATOM 624 N N . GLN A 1 76 ? 3.300 -2.032 16.074 1.00 94.50 76 GLN A N 1
ATOM 625 C CA . GLN A 1 76 ? 2.342 -3.145 16.048 1.00 94.50 76 GLN A CA 1
ATOM 626 C C . GLN A 1 76 ? 2.079 -3.710 17.451 1.00 94.50 76 GLN A C 1
ATOM 628 O O . GLN A 1 76 ? 0.920 -3.901 17.824 1.00 94.50 76 GLN A O 1
ATOM 633 N N . LYS A 1 77 ? 3.132 -3.917 18.253 1.00 96.44 77 LYS A N 1
ATOM 634 C CA . LYS A 1 77 ? 2.995 -4.381 19.644 1.00 96.44 77 LYS A CA 1
ATOM 635 C C . LYS A 1 77 ? 2.229 -3.386 20.510 1.00 96.44 77 LYS A C 1
ATOM 637 O O . LYS A 1 77 ? 1.385 -3.797 21.302 1.00 96.44 77 LYS A O 1
ATOM 642 N N . GLU A 1 78 ? 2.503 -2.096 20.350 1.00 96.00 78 GLU A N 1
ATOM 643 C CA . GLU A 1 78 ? 1.804 -1.040 21.082 1.00 96.00 78 GLU A CA 1
ATOM 644 C C . GLU A 1 78 ? 0.311 -1.012 20.726 1.00 96.00 78 GLU A C 1
ATOM 646 O O . GLU A 1 78 ? -0.539 -1.016 21.616 1.00 96.00 78 GLU A O 1
ATOM 651 N N . ILE A 1 79 ? -0.031 -1.111 19.436 1.00 97.50 79 ILE A N 1
ATOM 652 C CA . ILE A 1 79 ? -1.426 -1.198 18.978 1.00 97.50 79 ILE A CA 1
ATOM 653 C C . ILE A 1 79 ? -2.133 -2.419 19.582 1.00 97.50 79 ILE A C 1
ATOM 655 O O . ILE A 1 79 ? -3.284 -2.315 20.010 1.00 97.50 79 ILE A O 1
ATOM 659 N N . GLU A 1 80 ? -1.477 -3.578 19.636 1.00 96.31 80 GLU A N 1
ATOM 660 C CA . GLU A 1 80 ? -2.054 -4.776 20.255 1.00 96.31 80 GLU A CA 1
ATOM 661 C C . GLU A 1 80 ? -2.287 -4.608 21.760 1.00 96.31 80 GLU A C 1
ATOM 663 O O . GLU A 1 80 ? -3.327 -5.026 22.277 1.00 96.31 80 GLU A O 1
ATOM 668 N N . GLN A 1 81 ? -1.342 -3.991 22.471 1.00 96.75 81 GLN A N 1
ATOM 669 C CA . GLN A 1 81 ? -1.478 -3.704 23.898 1.00 96.75 81 GLN A CA 1
ATOM 670 C C . GLN A 1 81 ? -2.630 -2.730 24.159 1.00 96.75 81 GLN A C 1
ATOM 672 O O . GLN A 1 81 ? -3.478 -3.004 25.011 1.00 96.75 81 GLN A O 1
ATOM 677 N N . LEU A 1 82 ? -2.713 -1.645 23.386 1.00 97.56 82 LEU A N 1
ATOM 678 C CA . LEU A 1 82 ? -3.778 -0.652 23.501 1.00 97.56 82 LEU A CA 1
ATOM 679 C C . LEU A 1 82 ? -5.156 -1.259 23.219 1.00 97.56 82 LEU A C 1
ATOM 681 O O . LEU A 1 82 ? -6.086 -1.040 23.992 1.00 97.56 82 LEU A O 1
ATOM 685 N N . LYS A 1 83 ? -5.284 -2.098 22.183 1.00 96.06 83 LYS A N 1
ATOM 686 C CA . LYS A 1 83 ? -6.537 -2.816 21.891 1.00 96.06 83 LYS A CA 1
ATOM 687 C C . LYS A 1 83 ? -6.965 -3.727 23.042 1.00 96.06 83 LYS A C 1
ATOM 689 O O . LYS A 1 83 ? -8.139 -3.749 23.394 1.00 96.06 83 LYS A O 1
ATOM 694 N N . LYS A 1 84 ? -6.026 -4.453 23.659 1.00 95.69 84 LYS A N 1
ATOM 695 C CA . LYS A 1 84 ? -6.321 -5.308 24.823 1.00 95.69 84 LYS A CA 1
ATOM 696 C C . LYS A 1 84 ? -6.783 -4.496 26.031 1.00 95.69 84 LYS A C 1
ATOM 698 O O . LYS A 1 84 ? -7.694 -4.928 26.729 1.00 95.69 84 LYS A O 1
ATOM 703 N N . LEU A 1 85 ? -6.156 -3.349 26.290 1.00 96.25 85 LEU A N 1
ATOM 704 C CA . LEU A 1 85 ? -6.557 -2.468 27.388 1.00 96.25 85 LEU A CA 1
ATOM 705 C C . LEU A 1 85 ? -7.944 -1.870 27.154 1.00 96.25 85 LEU A C 1
ATOM 707 O O . LEU A 1 85 ? -8.742 -1.843 28.087 1.00 96.25 85 LEU A O 1
ATOM 711 N N . LEU A 1 86 ? -8.242 -1.455 25.921 1.00 96.94 86 LEU A N 1
ATOM 712 C CA . LEU A 1 86 ? -9.558 -0.937 25.554 1.00 96.94 86 LEU A CA 1
ATOM 713 C C . LEU A 1 86 ? -10.653 -1.982 25.797 1.00 96.94 86 LEU A C 1
ATOM 715 O O . LEU A 1 86 ? -11.587 -1.716 26.543 1.00 96.94 86 LEU A O 1
ATOM 719 N N . LEU A 1 87 ? -10.462 -3.205 25.288 1.00 96.44 87 LEU A N 1
ATOM 720 C CA . LEU A 1 87 ? -11.414 -4.302 25.493 1.00 96.44 87 LEU A CA 1
ATOM 721 C C . LEU A 1 87 ? -11.646 -4.616 26.977 1.00 96.44 87 LEU A C 1
ATOM 723 O O . LEU A 1 87 ? -12.772 -4.884 27.378 1.00 96.44 87 LEU A O 1
ATOM 727 N N . LYS A 1 88 ? -10.599 -4.568 27.811 1.00 95.00 88 LYS A N 1
ATOM 728 C CA . LYS A 1 88 ? -10.753 -4.748 29.263 1.00 95.00 88 LYS A CA 1
ATOM 729 C C . LYS A 1 88 ? -11.619 -3.655 29.886 1.00 95.00 88 LYS A C 1
ATOM 731 O O . LYS A 1 88 ? -12.477 -3.974 30.701 1.00 95.00 88 LYS A O 1
ATOM 736 N N . LYS A 1 89 ? -11.418 -2.392 29.494 1.00 96.50 89 LYS A N 1
ATOM 737 C CA . LYS A 1 89 ? -12.235 -1.276 29.989 1.00 96.50 89 LYS A CA 1
ATOM 738 C C . LYS A 1 89 ? -13.687 -1.373 29.532 1.00 96.50 89 LYS A C 1
ATOM 740 O O . LYS A 1 89 ? -14.569 -1.107 30.340 1.00 96.50 89 LYS A O 1
ATOM 745 N N . ASP A 1 90 ? -13.935 -1.805 28.300 1.00 95.12 90 ASP A N 1
ATOM 746 C CA . ASP A 1 90 ? -15.298 -2.010 27.798 1.00 95.12 90 ASP A CA 1
ATOM 747 C C . ASP A 1 90 ? -16.020 -3.125 28.571 1.00 95.12 90 ASP A C 1
ATOM 749 O O . ASP A 1 90 ? -17.181 -2.972 28.942 1.00 95.12 90 ASP A O 1
ATOM 753 N N . LEU A 1 91 ? -15.322 -4.221 28.894 1.00 96.19 91 LEU A N 1
ATOM 754 C CA . LEU A 1 91 ? -15.876 -5.288 29.733 1.00 96.19 91 LEU A CA 1
ATOM 755 C C . LEU A 1 91 ? -16.152 -4.818 31.168 1.00 96.19 91 LEU A C 1
ATOM 757 O O . LEU A 1 91 ? -17.212 -5.121 31.707 1.00 96.19 91 LEU A O 1
ATOM 761 N N . GLU A 1 92 ? -15.232 -4.068 31.781 1.00 94.62 92 GLU A N 1
ATOM 762 C CA . GLU A 1 92 ? -15.449 -3.478 33.111 1.00 94.62 92 GLU A CA 1
ATOM 763 C C . GLU A 1 92 ? -16.665 -2.543 33.121 1.00 94.62 92 GLU A C 1
ATOM 765 O O . GLU A 1 92 ? -17.457 -2.580 34.060 1.00 94.62 92 GLU A O 1
ATOM 770 N N . LEU A 1 93 ? -16.843 -1.730 32.075 1.00 95.19 93 LEU A N 1
ATOM 771 C CA . LEU A 1 93 ? -18.011 -0.861 31.929 1.00 95.19 93 LEU A CA 1
ATOM 772 C C . LEU A 1 93 ? -19.309 -1.667 31.837 1.00 95.19 93 LEU A C 1
ATOM 774 O O . LEU A 1 93 ? -20.230 -1.389 32.598 1.00 95.19 93 LEU A O 1
ATOM 778 N N . LEU A 1 94 ? -19.358 -2.701 30.992 1.00 94.94 94 LEU A N 1
ATOM 779 C CA . LEU A 1 94 ? -20.537 -3.566 30.863 1.00 94.94 94 LEU A CA 1
ATOM 780 C C . LEU A 1 94 ? -20.897 -4.262 32.181 1.00 94.94 94 LEU A C 1
ATOM 782 O O . LEU A 1 94 ? -22.068 -4.313 32.555 1.00 94.94 94 LEU A O 1
ATOM 786 N N . VAL A 1 95 ? -19.897 -4.772 32.906 1.00 93.75 95 VAL A N 1
ATOM 787 C CA . VAL A 1 95 ? -20.111 -5.385 34.225 1.00 93.75 95 VAL A CA 1
ATOM 788 C C . VAL A 1 95 ? -20.666 -4.353 35.204 1.00 93.75 95 VAL A C 1
ATOM 790 O O . VAL A 1 95 ? -21.659 -4.630 35.872 1.00 93.75 95 VAL A O 1
ATOM 793 N N . ASN A 1 96 ? -20.082 -3.154 35.259 1.00 91.31 96 ASN A N 1
ATOM 794 C CA . ASN A 1 96 ? -20.552 -2.089 36.144 1.00 91.31 96 ASN A CA 1
ATOM 795 C C . ASN A 1 96 ? -21.978 -1.634 35.809 1.00 91.31 96 ASN A C 1
ATOM 797 O O . ASN A 1 96 ? -22.765 -1.403 36.725 1.00 91.31 96 ASN A O 1
ATOM 801 N N . ASP A 1 97 ? -22.324 -1.524 34.526 1.00 90.06 97 ASP A N 1
ATOM 802 C CA . ASP A 1 97 ? -23.672 -1.153 34.095 1.00 90.06 97 ASP A CA 1
ATOM 803 C C . ASP A 1 97 ? -24.691 -2.225 34.507 1.00 90.06 97 ASP A C 1
ATOM 805 O O . ASP A 1 97 ? -25.689 -1.893 35.145 1.00 90.06 97 ASP A O 1
ATOM 809 N N . SER A 1 98 ? -24.385 -3.508 34.274 1.00 89.94 98 SER A N 1
ATOM 810 C CA . SER A 1 98 ? -25.247 -4.616 34.718 1.00 89.94 98 SER A CA 1
ATOM 811 C C . SER A 1 98 ? -25.387 -4.686 36.243 1.00 89.94 98 SER A C 1
ATOM 813 O O . SER A 1 98 ? -26.477 -4.909 36.764 1.00 89.94 98 SER A O 1
ATOM 815 N N . TYR A 1 99 ? -24.303 -4.428 36.983 1.00 88.62 99 TYR A N 1
ATOM 816 C CA . TYR A 1 99 ? -24.333 -4.374 38.441 1.00 88.62 99 TYR A CA 1
ATOM 817 C C . TYR A 1 99 ? -25.241 -3.240 38.929 1.00 88.62 99 TYR A C 1
ATOM 819 O O . TYR A 1 99 ? -26.046 -3.433 39.835 1.00 88.62 99 TYR A O 1
ATOM 827 N N . LEU A 1 100 ? -25.161 -2.059 38.309 1.00 87.62 100 LEU A N 1
ATOM 828 C CA . LEU A 1 100 ? -26.031 -0.933 38.646 1.00 87.62 100 LEU A CA 1
ATOM 829 C C . LEU A 1 100 ? -27.506 -1.198 38.323 1.00 87.62 100 LEU A C 1
ATOM 831 O O . LEU A 1 100 ? -28.363 -0.702 39.054 1.00 87.62 100 LEU A O 1
ATOM 835 N N . GLU A 1 101 ? -27.801 -1.948 37.260 1.00 85.62 101 GLU A N 1
ATOM 836 C CA . GLU A 1 101 ? -29.163 -2.383 36.925 1.00 85.62 101 GLU A CA 1
ATOM 837 C C . GLU A 1 101 ? -29.739 -3.286 38.017 1.00 85.62 101 GLU A C 1
ATOM 839 O O . GLU A 1 101 ? -30.779 -2.950 38.584 1.00 85.62 101 GLU A O 1
ATOM 844 N N . VAL A 1 102 ? -29.015 -4.342 38.401 1.00 87.25 102 VAL A N 1
ATOM 845 C CA . VAL A 1 102 ? -29.438 -5.254 39.480 1.00 87.25 102 VAL A CA 1
ATOM 846 C C . VAL A 1 102 ? -29.635 -4.499 40.797 1.00 87.25 102 VAL A C 1
ATOM 848 O O . VAL A 1 102 ? -30.669 -4.639 41.445 1.00 87.25 102 VAL A O 1
ATOM 851 N N . MET A 1 103 ? -28.698 -3.622 41.169 1.00 80.50 103 MET A N 1
ATOM 852 C CA . MET A 1 103 ? -28.820 -2.823 42.395 1.00 80.50 103 MET A CA 1
ATOM 853 C C . MET A 1 103 ? -30.015 -1.857 42.358 1.00 80.50 103 MET A C 1
ATOM 855 O O . MET A 1 103 ? -30.604 -1.565 43.400 1.00 80.50 103 MET A O 1
ATOM 859 N N . ALA A 1 104 ? -30.374 -1.325 41.185 1.00 83.75 104 ALA A N 1
ATOM 860 C CA . ALA A 1 104 ? -31.552 -0.474 41.045 1.00 83.75 104 ALA A CA 1
ATOM 861 C C . ALA A 1 104 ? -32.844 -1.271 41.261 1.00 83.75 104 ALA A C 1
ATOM 863 O O . ALA A 1 104 ? -33.727 -0.785 41.971 1.00 83.75 104 ALA A O 1
ATOM 864 N N . GLU A 1 105 ? -32.921 -2.487 40.716 1.00 80.38 105 GLU A N 1
ATOM 865 C CA . GLU A 1 105 ? -34.047 -3.402 40.922 1.00 80.38 105 GLU A CA 1
ATOM 866 C C . GLU A 1 105 ? -34.175 -3.833 42.390 1.00 80.38 105 GLU A C 1
ATOM 868 O O . GLU A 1 105 ? -35.258 -3.710 42.967 1.00 80.38 105 GLU A O 1
ATOM 873 N N . GLU A 1 106 ? -33.076 -4.254 43.028 1.00 80.69 106 GLU A N 1
ATOM 874 C CA . GLU A 1 106 ? -33.060 -4.678 44.438 1.00 80.69 106 GLU A CA 1
ATOM 875 C C . GLU A 1 106 ? -33.499 -3.561 45.398 1.00 80.69 106 GLU A C 1
ATOM 877 O O . GLU A 1 106 ? -34.187 -3.811 46.388 1.00 80.69 106 GLU A O 1
ATOM 882 N N . LEU A 1 107 ? -33.135 -2.311 45.098 1.00 82.25 107 LEU A N 1
ATOM 883 C CA . LEU A 1 107 ? -33.518 -1.139 45.888 1.00 82.25 107 LEU A CA 1
ATOM 884 C C . LEU A 1 107 ? -34.906 -0.578 45.517 1.00 82.25 107 LEU A C 1
ATOM 886 O O . LEU A 1 107 ? -35.328 0.435 46.083 1.00 82.25 107 LEU A O 1
ATOM 890 N N . GLY A 1 108 ? -35.623 -1.218 44.586 1.00 78.88 108 GLY A N 1
ATOM 891 C CA . GLY A 1 108 ? -36.990 -0.862 44.198 1.00 78.88 108 GLY A CA 1
ATOM 892 C C . GLY A 1 108 ? -37.108 0.373 43.298 1.00 78.88 108 GLY A C 1
ATOM 893 O O . GLY A 1 108 ? -38.179 0.985 43.231 1.00 78.88 108 GLY A O 1
ATOM 894 N N . TYR A 1 109 ? -36.033 0.770 42.614 1.00 77.56 109 TYR A N 1
ATOM 895 C CA . TYR A 1 109 ? -36.056 1.848 41.623 1.00 77.56 109 TYR A CA 1
ATOM 896 C C . TYR A 1 109 ? -36.460 1.315 40.247 1.00 77.56 109 TYR A C 1
ATOM 898 O O . TYR A 1 109 ? -36.125 0.194 39.877 1.00 77.56 109 TYR A O 1
ATOM 906 N N . LYS A 1 110 ? -37.150 2.134 39.442 1.00 70.38 110 LYS A N 1
ATOM 907 C CA . LYS A 1 110 ? -37.619 1.700 38.112 1.00 70.38 110 LYS A CA 1
ATOM 908 C C . LYS A 1 110 ? -36.503 1.649 37.074 1.00 70.38 110 LYS A C 1
ATOM 910 O O . LYS A 1 110 ? -36.685 1.052 36.019 1.00 70.38 110 LYS A O 1
ATOM 915 N N . ASN A 1 111 ? -35.402 2.365 37.312 1.00 73.62 111 ASN A N 1
ATOM 916 C CA . ASN A 1 111 ? -34.272 2.404 36.394 1.00 73.62 111 ASN A CA 1
ATOM 917 C C . ASN A 1 111 ? -33.004 2.970 37.053 1.00 73.62 111 ASN A C 1
ATOM 919 O O . ASN A 1 111 ? -33.080 3.777 37.987 1.00 73.62 111 ASN A O 1
ATOM 923 N N . VAL A 1 112 ? -31.835 2.658 36.485 1.00 73.50 112 VAL A N 1
ATOM 924 C CA . VAL A 1 112 ? -30.515 3.130 36.964 1.00 73.50 112 VAL A CA 1
ATOM 925 C C . VAL A 1 112 ? -30.434 4.663 3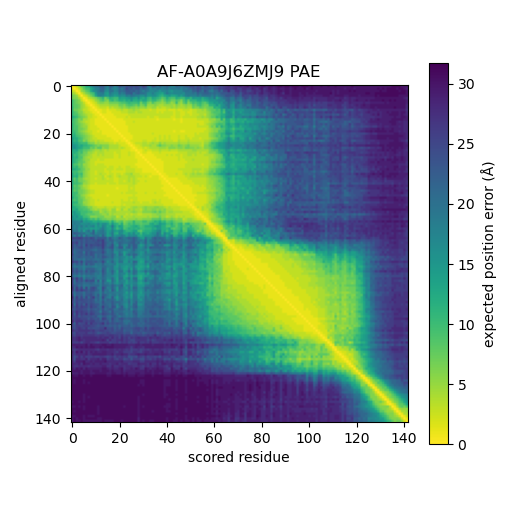7.049 1.00 73.50 112 VAL A C 1
ATOM 927 O O . VAL A 1 112 ? -29.756 5.226 37.911 1.00 73.50 112 VAL A O 1
ATOM 930 N N . ALA A 1 113 ? -31.158 5.370 36.178 1.00 75.31 113 ALA A N 1
ATOM 931 C CA . ALA A 1 113 ? -31.213 6.830 36.165 1.00 75.31 113 ALA A CA 1
ATOM 932 C C . ALA A 1 113 ? -31.866 7.435 37.425 1.00 75.31 113 ALA A C 1
ATOM 934 O O . ALA A 1 113 ? -31.458 8.512 37.867 1.00 75.31 113 ALA A O 1
ATOM 935 N N . GLU A 1 114 ? -32.858 6.765 38.017 1.00 69.00 114 GLU A N 1
ATOM 936 C CA . GLU A 1 114 ? -33.508 7.226 39.252 1.00 69.00 114 GLU A CA 1
ATOM 937 C C . GLU A 1 114 ? -32.583 7.039 40.459 1.00 69.00 114 GLU A C 1
ATOM 939 O O . GLU A 1 114 ? -32.433 7.958 41.270 1.00 69.00 114 GLU A O 1
ATOM 944 N N . LEU A 1 115 ? -31.878 5.904 40.509 1.00 72.69 115 LEU A N 1
ATOM 945 C CA . LEU A 1 115 ? -30.860 5.615 41.518 1.00 72.69 115 LEU A CA 1
ATOM 946 C C . LEU A 1 115 ? -29.711 6.641 41.465 1.00 72.69 115 LEU A C 1
ATOM 948 O O . LEU A 1 115 ? -29.355 7.235 42.487 1.00 72.69 115 LEU A O 1
ATOM 952 N N . LYS A 1 116 ? -29.192 6.948 40.265 1.00 74.50 116 LYS A N 1
ATOM 953 C CA . LYS A 1 116 ? -28.140 7.968 40.069 1.00 74.50 116 LYS A CA 1
ATOM 954 C C . LYS A 1 116 ? -28.586 9.373 40.504 1.00 74.50 116 LYS A C 1
ATOM 956 O O . LYS A 1 116 ? -27.790 10.098 41.107 1.00 74.50 116 LYS A O 1
ATOM 961 N N . LYS A 1 117 ? -29.846 9.760 40.255 1.00 77.00 117 LYS A N 1
ATOM 962 C CA . LYS A 1 117 ? -30.413 11.052 40.703 1.00 77.00 117 LYS A CA 1
ATOM 963 C C . LYS A 1 117 ? -30.544 11.143 42.227 1.00 77.00 117 LYS A C 1
ATOM 965 O O . LYS A 1 117 ? -30.257 12.189 42.800 1.00 77.00 117 LYS A O 1
ATOM 970 N N . LYS A 1 118 ? -30.941 10.057 42.896 1.00 69.81 118 LYS A N 1
ATOM 971 C CA . LYS A 1 118 ? -31.046 10.013 44.365 1.00 69.81 118 LYS A CA 1
ATOM 972 C C . LYS A 1 118 ? -29.674 10.074 45.046 1.00 69.81 118 LYS A C 1
ATOM 974 O O . LYS A 1 118 ? -29.511 10.835 45.999 1.00 69.81 118 LYS A O 1
ATOM 979 N N . LEU A 1 119 ? -28.675 9.368 44.514 1.00 69.81 119 LEU A N 1
ATOM 980 C CA . LEU A 1 119 ? -27.291 9.436 45.004 1.00 69.81 119 LEU A CA 1
ATOM 981 C C . LEU A 1 119 ? -26.689 10.842 44.878 1.00 69.81 119 LEU A C 1
ATOM 983 O O . LEU A 1 119 ? -26.059 11.328 45.814 1.00 69.81 119 LEU A O 1
ATOM 987 N N . SER A 1 120 ? -26.934 11.532 43.760 1.00 63.97 120 SER A N 1
ATOM 988 C CA . SER A 1 120 ? -26.444 12.907 43.563 1.00 63.97 120 SER A CA 1
ATOM 989 C C . SER A 1 120 ? -27.121 13.933 44.483 1.00 63.97 120 SER A C 1
ATOM 991 O O . SER A 1 120 ? -26.518 14.959 44.782 1.00 63.97 120 SER A O 1
ATOM 993 N N . THR A 1 121 ? -28.315 13.642 45.014 1.00 59.66 121 THR A N 1
ATOM 994 C CA . THR A 1 121 ? -28.966 14.471 46.047 1.00 59.66 121 THR A CA 1
ATOM 995 C C . THR A 1 121 ? -28.524 14.172 47.486 1.00 59.66 121 THR A C 1
ATOM 997 O O . THR A 1 121 ? -28.736 15.012 48.355 1.00 59.66 121 THR A O 1
ATOM 1000 N N . GLN A 1 122 ? -27.903 13.015 47.760 1.00 54.69 122 GLN A N 1
ATOM 1001 C CA . GLN A 1 122 ? -27.464 12.623 49.112 1.00 54.69 122 GLN A CA 1
ATOM 1002 C C . GLN A 1 122 ? -25.995 12.941 49.432 1.00 54.69 122 GLN A C 1
ATOM 1004 O O . GLN A 1 122 ? -25.573 12.732 50.566 1.00 54.69 122 GLN A O 1
ATOM 1009 N N . SER A 1 123 ? -25.222 13.493 48.491 1.00 45.78 123 SER A N 1
ATOM 1010 C CA . SER A 1 123 ? -23.863 13.974 48.766 1.00 45.78 123 SER A CA 1
ATOM 1011 C C . SER A 1 123 ? -23.795 15.506 48.842 1.00 45.78 123 SER A C 1
ATOM 1013 O O . SER A 1 123 ? -23.414 16.159 47.869 1.00 45.78 123 SER A O 1
ATOM 1015 N N . PRO A 1 124 ? -24.121 16.130 49.988 1.00 48.16 124 PRO A N 1
ATOM 1016 C CA . PRO A 1 124 ? -23.527 17.396 50.363 1.00 48.16 124 PRO A CA 1
ATOM 1017 C C . PRO A 1 124 ? -22.270 17.120 51.205 1.00 48.16 124 PRO A C 1
ATOM 1019 O O . PRO A 1 124 ? -22.317 16.388 52.186 1.00 48.16 124 PRO A O 1
ATOM 1022 N N . HIS A 1 125 ? -21.164 17.761 50.827 1.00 45.94 125 HIS A N 1
ATOM 1023 C CA . HIS A 1 1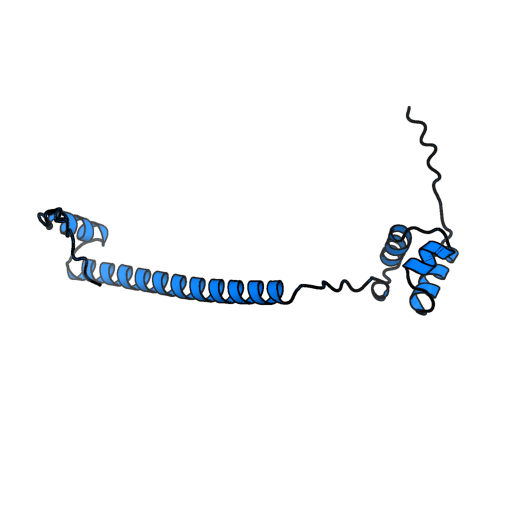25 ? -19.858 17.789 51.506 1.00 45.94 125 HIS A CA 1
ATOM 1024 C C . HIS A 1 125 ? -18.872 16.649 51.214 1.00 45.94 125 HIS A C 1
ATOM 1026 O O . HIS A 1 125 ? -18.716 15.718 51.994 1.00 45.94 125 HIS A O 1
ATOM 1032 N N . GLN A 1 126 ? -17.994 16.892 50.236 1.00 38.53 126 GLN A N 1
ATOM 1033 C CA . GLN A 1 126 ? -16.588 17.086 50.599 1.00 38.53 126 GLN A CA 1
ATOM 1034 C C . GLN A 1 126 ? -16.063 18.393 50.003 1.00 38.53 126 GLN A C 1
ATOM 1036 O O . GLN A 1 126 ? -16.017 18.612 48.795 1.00 38.53 126 GLN A O 1
ATOM 1041 N N . SER A 1 127 ? -15.729 19.295 50.918 1.00 35.41 127 SER A N 1
ATOM 1042 C CA . SER A 1 127 ? -15.061 20.565 50.702 1.00 35.41 127 SER A CA 1
ATOM 1043 C C . SER A 1 127 ? -13.717 20.376 50.003 1.00 35.41 127 SER A C 1
ATOM 1045 O O . SER A 1 127 ? -12.834 19.686 50.507 1.00 35.41 127 SER A O 1
ATOM 1047 N N . SER A 1 128 ? -13.537 21.092 48.898 1.00 37.50 128 SER A N 1
ATOM 1048 C CA . SER A 1 128 ? -12.232 21.497 48.384 1.00 37.50 128 SER A CA 1
ATOM 1049 C C . SER A 1 128 ? -11.482 22.290 49.465 1.00 37.50 128 SER A C 1
ATOM 1051 O O . SER A 1 128 ? -11.734 23.478 49.668 1.00 37.50 128 SER A O 1
ATOM 1053 N N . SER A 1 129 ? -10.563 21.641 50.183 1.00 38.22 129 SER A N 1
ATOM 1054 C CA . SER A 1 129 ? -9.487 22.329 50.893 1.00 38.22 129 SER A CA 1
ATOM 1055 C C . SER A 1 129 ? -8.248 22.313 50.002 1.00 38.22 129 SER A C 1
ATOM 1057 O O . SER A 1 129 ? -7.505 21.344 49.881 1.00 38.22 129 SER A O 1
ATOM 1059 N N . ARG A 1 130 ? -8.037 23.446 49.334 1.00 41.28 130 ARG A N 1
ATOM 1060 C CA . ARG A 1 130 ? -6.791 23.800 48.658 1.00 41.28 130 ARG A CA 1
ATOM 1061 C C . ARG A 1 130 ? -5.660 23.803 49.691 1.00 41.28 130 ARG A C 1
ATOM 1063 O O . ARG A 1 130 ? -5.480 24.790 50.403 1.00 41.28 130 ARG A O 1
ATOM 1070 N N . SER A 1 131 ? -4.891 22.718 49.785 1.00 39.16 131 SER A N 1
ATOM 1071 C CA . SER A 1 131 ? -3.656 22.707 50.569 1.00 39.16 131 SER A CA 1
ATOM 1072 C C . SER A 1 131 ? -2.648 23.644 49.901 1.00 39.16 131 SER A C 1
ATOM 1074 O O . SER A 1 131 ? -2.126 23.363 48.822 1.00 39.16 131 SER A O 1
ATOM 1076 N N . LYS A 1 132 ? -2.409 24.799 50.530 1.00 44.75 132 LYS A N 1
ATOM 1077 C CA . LYS A 1 132 ? -1.321 25.717 50.186 1.00 44.75 132 LYS A CA 1
ATOM 1078 C C . LYS A 1 132 ? 0.005 24.954 50.267 1.00 44.75 132 LYS A C 1
ATOM 1080 O 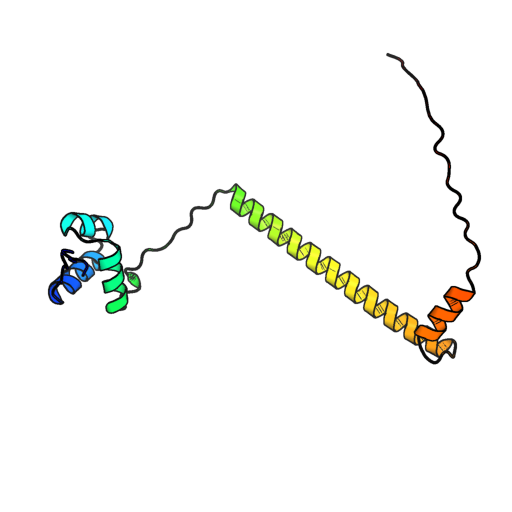O . LYS A 1 132 ? 0.385 24.506 51.345 1.00 44.75 132 LYS A O 1
ATOM 1085 N N . ALA A 1 133 ? 0.716 24.844 49.147 1.00 43.91 133 ALA A N 1
ATOM 1086 C CA . ALA A 1 133 ? 2.126 24.481 49.152 1.00 43.91 133 ALA A CA 1
ATOM 1087 C C . ALA A 1 133 ? 2.899 25.541 49.956 1.00 43.91 133 ALA A C 1
ATOM 1089 O O . ALA A 1 133 ? 2.808 26.735 49.663 1.00 43.91 133 ALA A O 1
ATOM 1090 N N . LYS A 1 134 ? 3.613 25.112 50.999 1.00 46.56 134 LYS A N 1
ATOM 1091 C CA . LYS A 1 134 ? 4.540 25.956 51.763 1.00 46.56 134 LYS A CA 1
ATOM 1092 C C . LYS A 1 134 ? 5.936 25.809 51.137 1.00 46.56 134 LYS A C 1
ATOM 1094 O O . LYS A 1 134 ? 6.301 24.687 50.787 1.00 46.56 134 LYS A O 1
ATOM 1099 N N . PRO A 1 135 ? 6.705 26.898 50.961 1.00 49.12 135 PRO A N 1
ATOM 1100 C CA . PRO A 1 135 ? 7.998 26.841 50.294 1.00 49.12 135 PRO A CA 1
ATOM 1101 C C . PRO A 1 135 ? 9.024 26.200 51.231 1.00 49.12 135 PRO A C 1
ATOM 1103 O O . PRO A 1 135 ? 9.144 26.604 52.389 1.00 49.12 135 PRO A O 1
ATOM 1106 N N . HIS A 1 136 ? 9.777 25.218 50.740 1.00 45.25 136 HIS A N 1
ATOM 1107 C CA . HIS A 1 136 ? 10.996 24.778 51.408 1.00 45.25 136 HIS A CA 1
ATOM 1108 C C . HIS A 1 136 ? 12.185 25.462 50.744 1.00 45.25 136 HIS A C 1
ATOM 1110 O O . HIS A 1 136 ? 12.618 25.093 49.655 1.00 45.25 136 HIS A O 1
ATOM 1116 N N . GLY A 1 137 ? 12.656 26.521 51.399 1.00 44.12 137 GLY A N 1
ATOM 1117 C CA . GLY A 1 137 ? 13.963 27.096 51.145 1.00 44.12 137 GLY A CA 1
ATOM 1118 C C . GLY A 1 137 ? 15.041 26.278 51.852 1.00 44.12 137 GLY A C 1
ATOM 1119 O O . GLY A 1 137 ? 14.928 26.028 53.046 1.00 44.12 137 GLY A O 1
ATOM 1120 N N . GLY A 1 138 ? 16.072 25.926 51.084 1.00 46.62 138 GLY A N 1
ATOM 1121 C CA . GLY A 1 138 ? 17.474 25.979 51.493 1.00 46.62 138 GLY A CA 1
ATOM 1122 C C . GLY A 1 138 ? 17.993 24.917 52.459 1.00 46.62 138 GLY A C 1
ATOM 1123 O O . GLY A 1 138 ? 17.832 25.039 53.665 1.00 46.62 138 GLY A O 1
ATOM 1124 N N . MET A 1 139 ? 18.812 24.009 51.929 1.00 42.22 139 MET A N 1
ATOM 1125 C CA . MET A 1 139 ? 20.059 23.623 52.593 1.00 42.22 139 MET A CA 1
ATOM 1126 C C . MET A 1 139 ? 21.121 23.329 51.527 1.00 42.22 139 MET A C 1
ATOM 1128 O O . MET A 1 139 ? 21.082 22.312 50.842 1.00 42.22 139 MET A O 1
ATOM 1132 N N . GLN A 1 140 ? 22.040 24.284 51.363 1.00 44.28 140 GLN A N 1
ATOM 1133 C CA . GLN A 1 140 ? 23.407 24.0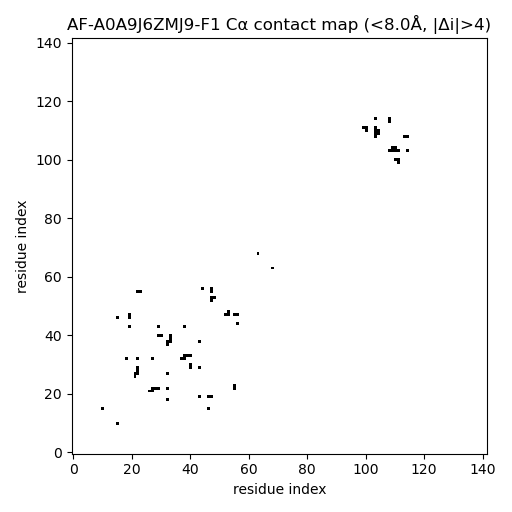03 50.927 1.00 44.28 140 GLN A CA 1
ATOM 1134 C C . GLN A 1 140 ? 24.063 23.105 51.980 1.00 44.28 140 GLN A C 1
ATOM 1136 O O . GLN A 1 140 ? 23.803 23.315 53.165 1.00 44.28 140 GLN A O 1
ATOM 1141 N N . LEU A 1 141 ? 24.934 22.183 51.559 1.00 43.84 141 LEU A N 1
ATOM 1142 C CA . LEU A 1 141 ? 26.275 21.988 52.130 1.00 43.84 141 LEU A CA 1
ATOM 1143 C C . LEU A 1 141 ? 27.043 20.902 51.349 1.00 43.84 141 LEU A C 1
ATOM 1145 O O . LEU A 1 141 ? 26.585 19.766 51.279 1.00 43.84 141 LEU A O 1
ATOM 1149 N N . LEU A 1 142 ? 28.211 21.333 50.850 1.00 43.09 142 LEU A N 1
ATOM 1150 C CA . LEU A 1 142 ? 29.405 20.615 50.364 1.00 43.09 142 LEU A CA 1
ATOM 1151 C C . LEU A 1 142 ? 29.260 19.677 49.156 1.00 43.09 142 LEU A C 1
ATOM 1153 O O . LEU A 1 142 ? 28.884 18.500 49.326 1.00 43.09 142 LEU A O 1
#

Radius of gyration: 37.42 Å; Cα contacts (8 Å, |Δi|>4): 43; chains: 1; bounding box: 67×43×88 Å

Secondary structure (DSSP, 8-state):
------------HHHHHHHHHHHHTSSS-HHHHHHHTT--HHHHHHHHHHTT-GGGSPP------HHHHHHHHHHHHHHHHHHHHHHHHHHHHHHHHHHHHHHHHHTT-SSHHHHHHHHHHH---------PPPP-------

Mean predicted aligned error: 17.2 Å